Protein AF-G4D473-F1 (afdb_monomer_lite)

Structure (mmCIF, N/CA/C/O backbone):
data_AF-G4D473-F1
#
_entry.id   AF-G4D473-F1
#
loop_
_atom_site.group_PDB
_atom_site.id
_atom_site.type_symbol
_atom_site.label_atom_id
_atom_site.label_alt_id
_atom_site.label_comp_id
_atom_site.label_asym_id
_atom_site.label_entity_id
_atom_site.label_seq_id
_atom_site.pdbx_PDB_ins_code
_atom_site.Cartn_x
_atom_site.Cartn_y
_atom_site.Cartn_z
_atom_site.occupancy
_atom_site.B_iso_or_equiv
_atom_site.auth_seq_id
_atom_site.auth_comp_id
_atom_site.auth_asym_id
_atom_site.auth_atom_id
_atom_site.pdbx_PDB_model_num
ATOM 1 N N . MET A 1 1 ? 35.983 -0.838 -56.978 1.00 60.00 1 MET A N 1
ATOM 2 C CA . MET A 1 1 ? 35.010 0.053 -56.293 1.00 60.00 1 MET A CA 1
ATOM 3 C C . MET A 1 1 ? 33.855 -0.673 -55.572 1.00 60.00 1 MET A C 1
ATOM 5 O O . MET A 1 1 ? 33.436 -0.202 -54.525 1.00 60.00 1 MET A O 1
ATOM 9 N N . LYS A 1 2 ? 33.348 -1.829 -56.048 1.00 55.25 2 LYS A N 1
ATOM 10 C CA . LYS A 1 2 ? 32.143 -2.495 -55.484 1.00 55.25 2 LYS A CA 1
ATOM 11 C C . LYS A 1 2 ? 32.291 -3.147 -54.090 1.00 55.25 2 LYS A C 1
ATOM 13 O O . LYS A 1 2 ? 31.283 -3.424 -53.447 1.00 55.25 2 LYS A O 1
ATOM 18 N N . VAL A 1 3 ? 33.517 -3.377 -53.611 1.00 62.59 3 VAL A N 1
ATOM 19 C CA . VAL A 1 3 ? 33.783 -4.058 -52.323 1.00 62.59 3 VAL A CA 1
ATOM 20 C C . VAL A 1 3 ? 33.405 -3.184 -51.115 1.00 62.59 3 VAL A C 1
ATOM 22 O O . VAL A 1 3 ? 32.835 -3.687 -50.150 1.00 62.59 3 VAL A O 1
ATOM 25 N N . ASN A 1 4 ? 33.616 -1.864 -51.197 1.00 63.78 4 ASN A N 1
ATOM 26 C CA . ASN A 1 4 ? 33.276 -0.928 -50.115 1.00 63.78 4 ASN A CA 1
ATOM 27 C C . ASN A 1 4 ? 31.759 -0.761 -49.917 1.00 63.78 4 ASN A C 1
ATOM 29 O O . ASN A 1 4 ? 31.285 -0.681 -48.788 1.00 63.78 4 ASN A O 1
ATOM 33 N N . LEU A 1 5 ? 30.981 -0.796 -51.003 1.00 68.88 5 LEU A N 1
ATOM 34 C CA . LEU A 1 5 ? 29.517 -0.686 -50.950 1.00 68.88 5 LEU A CA 1
ATOM 35 C C . LEU A 1 5 ? 28.851 -1.914 -50.313 1.00 68.88 5 LEU A C 1
ATOM 37 O O . LEU A 1 5 ? 27.874 -1.768 -49.579 1.00 68.88 5 LEU A O 1
ATOM 41 N N . LYS A 1 6 ? 29.380 -3.124 -50.556 1.00 67.69 6 LYS A N 1
ATOM 42 C CA . LYS A 1 6 ? 28.881 -4.348 -49.904 1.00 67.69 6 LYS A CA 1
ATOM 43 C C . LYS A 1 6 ? 29.126 -4.317 -48.395 1.00 67.69 6 LYS A C 1
ATOM 45 O O . LYS A 1 6 ? 28.188 -4.559 -47.642 1.00 67.69 6 LYS A O 1
ATOM 50 N N . ARG A 1 7 ? 30.331 -3.926 -47.960 1.00 66.75 7 ARG A N 1
ATOM 51 C CA . ARG A 1 7 ? 30.649 -3.802 -46.527 1.00 66.75 7 ARG A CA 1
ATOM 52 C C . ARG A 1 7 ? 29.819 -2.729 -45.825 1.00 66.75 7 ARG A C 1
ATOM 54 O O . ARG A 1 7 ? 29.285 -2.988 -44.753 1.00 66.75 7 ARG A O 1
ATOM 61 N N . ALA A 1 8 ? 29.621 -1.566 -46.448 1.00 64.44 8 ALA A N 1
ATOM 62 C CA . ALA A 1 8 ? 28.758 -0.519 -45.895 1.00 64.44 8 ALA A CA 1
ATOM 63 C C . ALA A 1 8 ? 27.289 -0.973 -45.749 1.00 64.44 8 ALA A C 1
ATOM 65 O O . ALA A 1 8 ? 26.621 -0.628 -44.772 1.00 64.44 8 ALA A O 1
ATOM 66 N N . ARG A 1 9 ? 26.780 -1.776 -46.694 1.00 68.06 9 ARG A N 1
ATOM 67 C CA . ARG A 1 9 ? 25.421 -2.339 -46.640 1.00 68.06 9 ARG A CA 1
ATOM 68 C C . ARG A 1 9 ? 25.275 -3.419 -45.561 1.00 68.06 9 ARG A C 1
ATOM 70 O O . ARG A 1 9 ? 24.245 -3.447 -44.890 1.00 68.06 9 ARG A O 1
ATOM 77 N N . GLU A 1 10 ? 26.289 -4.258 -45.357 1.00 66.56 10 GLU A N 1
ATOM 78 C CA . GLU A 1 10 ? 26.302 -5.258 -44.278 1.00 66.56 10 GLU A CA 1
ATOM 79 C C . GLU A 1 10 ? 26.304 -4.610 -42.889 1.00 66.56 10 GLU A C 1
ATOM 81 O O . GLU A 1 10 ? 25.476 -4.981 -42.055 1.00 66.56 10 GLU A O 1
ATOM 86 N N . ILE A 1 11 ? 27.131 -3.579 -42.666 1.00 68.06 11 ILE A N 1
ATOM 87 C CA . ILE A 1 11 ? 27.170 -2.826 -41.398 1.00 68.06 11 ILE A CA 1
ATOM 88 C C . ILE A 1 11 ? 25.791 -2.229 -41.083 1.00 68.06 11 ILE A C 1
ATOM 90 O O . ILE A 1 11 ? 25.270 -2.413 -39.985 1.00 68.06 11 ILE A O 1
ATOM 94 N N . ASN A 1 12 ? 25.142 -1.601 -42.071 1.00 70.94 12 ASN A N 1
ATOM 95 C CA . ASN A 1 12 ? 23.799 -1.042 -41.901 1.00 70.94 12 ASN A CA 1
ATOM 96 C C . ASN A 1 12 ? 22.731 -2.112 -41.623 1.00 70.94 12 ASN A C 1
ATOM 98 O O . ASN A 1 12 ? 21.810 -1.868 -40.850 1.00 70.94 12 ASN A O 1
ATOM 102 N N . SER A 1 13 ? 22.831 -3.298 -42.231 1.00 62.41 13 SER A N 1
ATOM 103 C CA . SER A 1 13 ? 21.885 -4.394 -41.975 1.00 62.41 13 SER A CA 1
ATOM 104 C C . SER A 1 13 ? 22.057 -5.006 -40.580 1.00 62.41 13 SER A C 1
ATOM 106 O O . SER A 1 13 ? 21.066 -5.264 -39.898 1.00 62.41 13 SER A O 1
ATOM 108 N N . SER A 1 14 ? 23.302 -5.145 -40.113 1.00 64.62 14 SER A N 1
ATOM 109 C CA . SER A 1 14 ? 23.616 -5.605 -38.758 1.00 64.62 14 SER A CA 1
ATOM 110 C C . SER A 1 14 ? 23.127 -4.599 -37.709 1.00 64.62 14 SER A C 1
ATOM 112 O O . SER A 1 14 ? 22.441 -4.972 -36.755 1.00 64.62 14 SER A O 1
ATOM 114 N N . GLN A 1 15 ? 23.358 -3.302 -37.948 1.00 72.12 15 GLN A N 1
ATOM 115 C CA . GLN A 1 15 ? 22.881 -2.221 -37.084 1.00 72.12 15 GLN A CA 1
ATOM 116 C C . GLN A 1 15 ? 21.347 -2.123 -37.064 1.00 72.12 15 GLN A C 1
ATOM 118 O O . GLN A 1 15 ? 20.756 -1.953 -35.999 1.00 72.12 15 GLN A O 1
ATOM 123 N N . LYS A 1 16 ? 20.673 -2.301 -38.212 1.00 73.38 16 LYS A N 1
ATOM 124 C CA . LYS A 1 16 ? 19.202 -2.377 -38.277 1.00 73.38 16 LYS A CA 1
ATOM 125 C C . LYS A 1 16 ? 18.648 -3.522 -37.427 1.00 73.38 16 LYS A C 1
ATOM 127 O O . LYS A 1 16 ? 17.677 -3.312 -36.705 1.00 73.38 16 LYS A O 1
ATOM 132 N N . ASN A 1 17 ? 19.280 -4.694 -37.460 1.00 73.94 17 ASN A N 1
ATOM 133 C CA . ASN A 1 17 ? 18.860 -5.845 -36.657 1.00 73.94 17 ASN A CA 1
ATOM 134 C C . ASN A 1 17 ? 19.082 -5.617 -35.153 1.00 73.94 17 ASN A C 1
ATOM 136 O O . ASN A 1 17 ? 18.260 -6.042 -34.344 1.00 73.94 17 ASN A O 1
ATOM 140 N N . ALA A 1 18 ? 20.163 -4.931 -34.767 1.00 76.62 18 ALA A N 1
ATOM 141 C CA . ALA A 1 18 ? 20.412 -4.550 -33.377 1.00 76.62 18 ALA A CA 1
ATOM 142 C C . ALA A 1 18 ? 19.368 -3.540 -32.868 1.00 76.62 18 ALA A C 1
ATOM 144 O O . ALA A 1 18 ? 18.746 -3.764 -31.830 1.00 76.62 18 ALA A O 1
ATOM 145 N N . ASN A 1 19 ? 19.098 -2.485 -33.641 1.00 83.50 19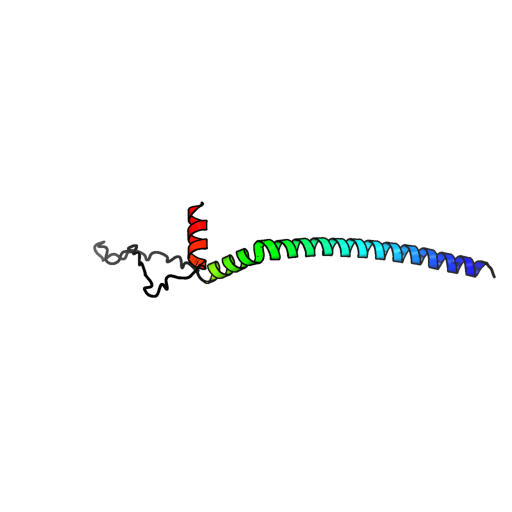 ASN A N 1
ATOM 146 C CA . ASN A 1 19 ? 18.104 -1.464 -33.297 1.00 83.50 19 ASN A CA 1
ATOM 147 C C . ASN A 1 19 ? 16.682 -2.042 -33.219 1.00 83.50 19 ASN A C 1
ATOM 149 O O . ASN A 1 19 ? 15.915 -1.672 -32.334 1.00 83.50 19 ASN A O 1
ATOM 153 N N . PHE A 1 20 ? 16.337 -2.988 -34.100 1.00 85.00 20 PHE A N 1
ATOM 154 C CA . PHE A 1 20 ? 15.045 -3.673 -34.070 1.00 85.00 20 PHE A CA 1
ATOM 155 C C . PHE A 1 20 ? 14.866 -4.523 -32.804 1.00 85.00 20 PHE A C 1
ATOM 157 O O . PHE A 1 20 ? 13.819 -4.460 -32.166 1.00 85.00 20 PHE A O 1
ATOM 164 N N . LYS A 1 21 ? 15.903 -5.262 -32.381 1.00 85.56 21 LYS A N 1
ATOM 165 C CA . LYS A 1 21 ? 15.880 -6.030 -31.122 1.00 85.56 21 LYS A CA 1
ATOM 166 C C . LYS A 1 21 ? 15.699 -5.123 -29.904 1.00 85.56 21 LYS A C 1
ATOM 168 O O . LYS A 1 21 ? 14.898 -5.431 -29.028 1.00 85.56 21 LYS A O 1
ATOM 173 N N . ILE A 1 22 ? 16.405 -3.994 -29.870 1.00 90.38 22 ILE A N 1
ATOM 174 C CA . ILE A 1 22 ? 16.295 -3.006 -28.788 1.00 90.38 22 ILE A CA 1
ATOM 175 C C . ILE A 1 22 ? 14.888 -2.397 -28.767 1.00 90.38 22 ILE A C 1
ATOM 177 O O . ILE A 1 22 ? 14.259 -2.346 -27.713 1.00 90.38 22 ILE A O 1
ATOM 181 N N . SER A 1 23 ? 14.351 -2.012 -29.927 1.00 89.12 23 SER A N 1
ATOM 182 C CA . SER A 1 23 ? 12.988 -1.484 -30.045 1.00 89.12 23 SER A CA 1
ATOM 183 C C . SER A 1 23 ? 11.927 -2.496 -29.601 1.00 89.12 23 SER A C 1
ATOM 185 O O . SER A 1 23 ? 10.975 -2.108 -28.928 1.00 89.12 23 SER A O 1
ATOM 187 N N . LEU A 1 24 ? 12.113 -3.787 -29.893 1.00 92.06 24 LEU A N 1
ATOM 188 C CA . LEU A 1 24 ? 11.209 -4.852 -29.454 1.00 92.06 24 LEU A CA 1
ATOM 189 C C . LEU A 1 24 ? 11.203 -5.015 -27.926 1.00 92.06 24 LEU A C 1
ATOM 191 O O . LEU A 1 24 ? 10.139 -5.150 -27.325 1.00 92.06 24 LEU A O 1
ATOM 195 N N . ILE A 1 25 ? 12.377 -4.956 -27.289 1.00 93.56 25 ILE A N 1
ATOM 196 C CA . ILE A 1 25 ? 12.501 -5.011 -25.824 1.00 93.56 25 ILE A CA 1
ATOM 197 C C . ILE A 1 25 ? 11.842 -3.782 -25.185 1.00 93.56 25 ILE A C 1
ATOM 199 O O . ILE A 1 25 ? 11.081 -3.921 -24.228 1.00 93.56 25 ILE A O 1
ATOM 203 N N . PHE A 1 26 ? 12.077 -2.588 -25.736 1.00 94.50 26 PHE A N 1
ATOM 204 C CA . PHE A 1 26 ? 11.436 -1.359 -25.264 1.00 94.50 26 PHE A CA 1
ATOM 205 C C . PHE A 1 26 ? 9.915 -1.398 -25.411 1.00 94.50 26 PHE A C 1
ATOM 207 O O . PHE A 1 26 ? 9.211 -0.980 -24.496 1.00 94.50 26 PHE A O 1
ATOM 214 N N . LEU A 1 27 ? 9.401 -1.934 -26.520 1.00 94.75 27 LEU A N 1
ATOM 215 C CA . LEU A 1 27 ? 7.965 -2.098 -26.727 1.00 94.75 27 LEU A CA 1
ATOM 216 C C . LEU A 1 27 ? 7.361 -3.076 -25.710 1.00 94.75 27 LEU A C 1
ATOM 218 O O . LEU A 1 27 ? 6.325 -2.782 -25.120 1.00 94.75 27 LEU A O 1
ATOM 222 N N . GLY A 1 28 ? 8.031 -4.204 -25.455 1.00 95.25 28 GLY A N 1
ATOM 223 C CA . GLY A 1 28 ? 7.614 -5.156 -24.422 1.00 95.25 28 GLY A CA 1
ATOM 224 C C . GLY A 1 28 ? 7.589 -4.527 -23.027 1.00 95.25 28 GLY A C 1
ATOM 225 O O . GLY A 1 28 ? 6.622 -4.690 -22.285 1.00 95.25 28 GLY A O 1
ATOM 226 N N . MET A 1 29 ? 8.612 -3.740 -22.694 1.00 95.88 29 MET A N 1
ATOM 227 C CA . MET A 1 29 ? 8.688 -3.032 -21.418 1.00 95.88 29 MET A CA 1
ATOM 228 C C . MET A 1 29 ? 7.614 -1.943 -21.291 1.00 95.88 29 MET A C 1
ATOM 230 O O . MET A 1 29 ? 6.981 -1.826 -20.244 1.00 95.88 29 MET A O 1
ATOM 234 N N . ALA A 1 30 ? 7.342 -1.193 -22.359 1.00 95.81 30 ALA A N 1
ATOM 235 C CA . ALA A 1 30 ? 6.273 -0.199 -22.384 1.00 95.81 30 ALA A CA 1
ATOM 236 C C . ALA A 1 30 ? 4.891 -0.839 -22.174 1.00 95.81 30 ALA A C 1
ATOM 238 O O . ALA A 1 30 ? 4.101 -0.342 -21.374 1.00 95.81 30 ALA A O 1
ATOM 239 N N . LEU A 1 31 ? 4.617 -1.972 -22.830 1.00 96.44 31 LEU A N 1
ATOM 240 C CA . LEU A 1 31 ? 3.373 -2.724 -22.639 1.00 96.44 31 LEU A CA 1
ATOM 241 C C . LEU A 1 31 ? 3.235 -3.252 -21.206 1.00 96.44 31 LEU A C 1
ATOM 243 O O . LEU A 1 31 ? 2.155 -3.166 -20.623 1.00 96.44 31 LEU A O 1
ATOM 247 N N . PHE A 1 32 ? 4.324 -3.744 -20.612 1.00 96.56 32 PHE A N 1
ATOM 248 C CA . PHE A 1 32 ? 4.338 -4.182 -19.218 1.00 96.56 32 PHE A CA 1
ATOM 249 C C . PHE A 1 32 ? 3.952 -3.049 -18.257 1.00 96.56 32 PHE A C 1
ATOM 251 O O . PHE A 1 32 ? 3.039 -3.209 -17.443 1.00 96.56 32 PHE A O 1
ATOM 258 N N . PHE A 1 33 ? 4.577 -1.876 -18.393 1.00 96.62 33 PHE A N 1
ATOM 259 C CA . PHE A 1 33 ? 4.221 -0.710 -17.581 1.00 96.62 33 PHE A CA 1
ATOM 260 C C . PHE A 1 33 ? 2.788 -0.237 -17.835 1.00 96.62 33 PHE A C 1
ATOM 262 O O . PHE A 1 33 ? 2.088 0.129 -16.893 1.00 96.62 33 PHE A O 1
ATOM 269 N N . PHE A 1 34 ? 2.315 -0.299 -19.078 1.00 96.94 34 PHE A N 1
ATOM 270 C CA . PHE A 1 34 ? 0.950 0.084 -19.424 1.00 96.94 34 PHE A CA 1
ATOM 271 C C . PHE A 1 34 ? -0.103 -0.780 -18.709 1.00 96.94 34 PHE A C 1
ATOM 273 O O . PHE A 1 34 ? -1.064 -0.252 -18.148 1.00 96.94 34 PHE A O 1
ATOM 280 N N . ILE A 1 35 ? 0.111 -2.099 -18.640 1.00 96.56 35 ILE A N 1
ATOM 281 C CA . ILE A 1 35 ? -0.772 -3.025 -17.908 1.00 96.56 35 ILE A CA 1
ATOM 282 C C . ILE A 1 35 ? -0.809 -2.681 -16.413 1.00 96.56 35 ILE A C 1
ATOM 284 O O . ILE A 1 35 ? -1.882 -2.664 -15.802 1.00 96.56 35 ILE A O 1
ATOM 288 N N . ILE A 1 36 ? 0.348 -2.368 -15.822 1.00 96.00 36 ILE A N 1
ATOM 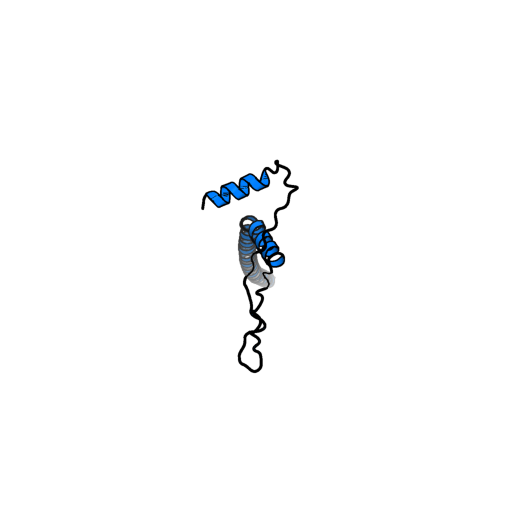289 C CA . ILE A 1 36 ? 0.445 -1.970 -14.412 1.00 96.00 36 ILE A CA 1
ATOM 290 C C . ILE A 1 36 ? -0.336 -0.679 -14.160 1.00 96.00 36 ILE A C 1
ATOM 292 O O . ILE A 1 36 ? -1.107 -0.614 -13.204 1.00 96.00 36 ILE A O 1
ATOM 296 N N . ILE A 1 37 ? -0.195 0.326 -15.027 1.00 96.00 37 ILE A N 1
ATOM 297 C CA . ILE A 1 37 ? -0.911 1.602 -14.898 1.00 96.00 37 ILE A CA 1
ATOM 298 C C . ILE A 1 37 ? -2.424 1.376 -14.920 1.00 96.00 37 ILE A C 1
ATOM 300 O O . ILE A 1 37 ? -3.121 1.882 -14.045 1.00 96.00 37 ILE A O 1
ATOM 304 N N . ILE A 1 38 ? -2.941 0.566 -15.848 1.00 95.25 38 ILE A N 1
ATOM 305 C CA . ILE A 1 38 ? -4.376 0.239 -15.897 1.00 95.25 38 ILE A CA 1
ATOM 306 C C . ILE A 1 38 ? -4.826 -0.440 -14.600 1.00 95.25 38 ILE A C 1
ATOM 308 O O . ILE A 1 38 ? -5.873 -0.097 -14.049 1.00 95.25 38 ILE A O 1
ATOM 312 N N . ARG A 1 39 ? -4.032 -1.379 -14.074 1.00 93.69 39 ARG A N 1
ATOM 313 C CA . ARG A 1 39 ? -4.346 -2.068 -12.816 1.00 93.69 39 ARG A CA 1
ATOM 314 C C . ARG A 1 39 ? -4.380 -1.104 -11.629 1.00 93.69 39 ARG A C 1
ATOM 316 O O . ARG A 1 39 ? -5.264 -1.222 -10.779 1.00 93.69 39 ARG A O 1
ATOM 323 N N . ILE A 1 40 ? -3.448 -0.154 -11.589 1.00 93.19 40 ILE A N 1
ATOM 324 C CA . ILE A 1 40 ? -3.390 0.901 -10.574 1.00 93.19 40 ILE A CA 1
ATOM 325 C C . ILE A 1 40 ? -4.598 1.835 -10.711 1.00 93.19 40 ILE A C 1
ATOM 327 O O . ILE A 1 40 ? -5.264 2.130 -9.723 1.00 93.19 40 ILE A O 1
ATOM 331 N N . LEU A 1 41 ? -4.941 2.273 -11.919 1.00 91.88 41 LEU A N 1
ATOM 332 C CA . LEU A 1 41 ? -6.109 3.127 -12.133 1.00 91.88 41 LEU A CA 1
ATOM 333 C C . LEU A 1 41 ? -7.406 2.415 -11.734 1.00 91.88 41 LEU A C 1
ATOM 335 O O . LEU A 1 41 ? -8.245 3.018 -11.073 1.00 91.88 41 LEU A O 1
ATOM 339 N N . TYR A 1 42 ? -7.538 1.118 -12.026 1.00 90.62 42 TYR A N 1
ATOM 340 C CA . TYR A 1 42 ? -8.685 0.321 -11.591 1.00 90.62 42 TYR A CA 1
ATOM 341 C C . TYR A 1 42 ? -8.833 0.292 -10.063 1.00 90.62 42 TYR A C 1
ATOM 343 O O . TYR A 1 42 ? -9.925 0.540 -9.555 1.00 90.62 42 TYR A O 1
ATOM 351 N N . ILE A 1 43 ? -7.754 0.029 -9.310 1.00 86.56 43 ILE A N 1
ATOM 352 C CA . ILE A 1 43 ? -7.834 0.003 -7.839 1.00 86.56 43 ILE A CA 1
ATOM 353 C C . ILE A 1 43 ? -8.137 1.396 -7.265 1.00 86.56 43 ILE A C 1
ATOM 355 O O . ILE A 1 43 ? -8.936 1.501 -6.337 1.00 86.56 43 ILE A O 1
ATOM 359 N N . ASN A 1 44 ? -7.570 2.458 -7.851 1.00 82.88 44 ASN A N 1
ATOM 360 C CA . ASN A 1 44 ? -7.820 3.837 -7.426 1.00 82.88 44 ASN A CA 1
ATOM 361 C C . ASN A 1 44 ? -9.264 4.281 -7.712 1.00 82.88 44 ASN A C 1
ATOM 363 O O . ASN A 1 44 ? -9.867 4.935 -6.871 1.00 82.88 44 ASN A O 1
ATOM 367 N N . ILE A 1 45 ? -9.849 3.895 -8.850 1.00 83.12 45 ILE A N 1
ATOM 368 C CA . ILE A 1 45 ? -11.229 4.264 -9.210 1.00 83.12 45 ILE A CA 1
ATOM 369 C C . ILE A 1 45 ? -12.254 3.447 -8.418 1.00 83.12 45 ILE A C 1
ATOM 371 O O . ILE A 1 45 ? -13.213 4.005 -7.899 1.00 83.12 45 ILE A O 1
ATOM 375 N N . VAL A 1 46 ? -12.068 2.128 -8.309 1.00 78.44 46 VAL A N 1
ATOM 376 C CA . VAL A 1 46 ? -13.071 1.249 -7.684 1.00 78.44 46 VAL A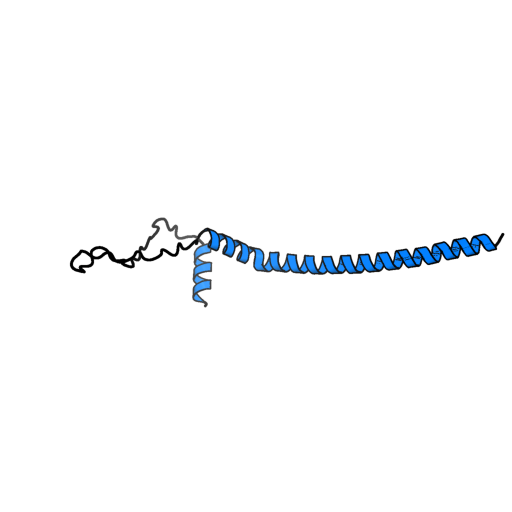 CA 1
ATOM 377 C C . VAL A 1 46 ? -13.014 1.305 -6.159 1.00 78.44 46 VAL A C 1
ATOM 379 O O . VAL A 1 46 ? -14.044 1.165 -5.508 1.00 78.44 46 VAL A O 1
ATOM 382 N N . ARG A 1 47 ? -11.824 1.475 -5.569 1.00 73.00 47 ARG A N 1
ATOM 383 C CA . ARG A 1 47 ? -11.632 1.390 -4.110 1.00 73.00 47 ARG A CA 1
ATOM 384 C C . ARG A 1 47 ? -10.975 2.617 -3.490 1.00 73.00 47 ARG A C 1
ATOM 386 O O . ARG A 1 47 ? -10.724 2.596 -2.289 1.00 73.00 47 ARG A O 1
ATOM 393 N N . GLY A 1 48 ? -10.699 3.671 -4.259 1.00 74.38 48 GLY A N 1
ATOM 394 C CA . GLY A 1 48 ? -10.042 4.872 -3.735 1.00 74.38 48 GLY A CA 1
ATOM 395 C C . GLY A 1 48 ? -10.830 5.506 -2.594 1.00 74.38 48 GLY A C 1
ATOM 396 O O . GLY A 1 48 ? -10.290 5.719 -1.513 1.00 74.38 48 GLY A O 1
ATOM 397 N N . GLU A 1 49 ? -12.129 5.721 -2.794 1.00 73.00 49 GLU A N 1
ATOM 398 C CA . GLU A 1 49 ? -12.994 6.351 -1.793 1.00 73.00 49 GLU A CA 1
ATOM 399 C C . GLU A 1 49 ? -13.153 5.486 -0.531 1.00 73.00 49 GLU A C 1
ATOM 401 O O . GLU A 1 49 ? -13.050 5.980 0.592 1.00 73.00 49 GLU A O 1
ATOM 406 N N . GLU A 1 50 ? -13.314 4.170 -0.696 1.00 77.00 50 GLU A N 1
ATOM 407 C CA . GLU A 1 50 ? -13.448 3.238 0.425 1.00 77.00 50 GLU A CA 1
ATOM 408 C C . GLU A 1 50 ? -12.156 3.138 1.251 1.00 77.00 50 GLU A C 1
ATOM 410 O O . GLU A 1 50 ? -12.213 3.135 2.481 1.00 77.00 50 GLU A O 1
ATOM 415 N N . LEU A 1 51 ? -10.993 3.073 0.594 1.00 76.31 51 LEU A N 1
ATOM 416 C CA . LEU A 1 51 ? -9.687 3.010 1.255 1.00 76.31 51 LEU A CA 1
ATOM 417 C C . LEU A 1 51 ? -9.353 4.324 1.964 1.00 76.31 51 LEU A C 1
ATOM 419 O O . LEU A 1 51 ? -8.889 4.287 3.103 1.00 76.31 51 LEU A O 1
ATOM 423 N N . THR A 1 52 ? -9.653 5.472 1.351 1.00 76.81 52 THR A N 1
ATOM 424 C CA . THR A 1 52 ? -9.492 6.782 1.997 1.00 76.81 52 THR A CA 1
ATOM 425 C C . THR A 1 52 ? -10.413 6.909 3.206 1.00 76.81 52 THR A C 1
ATOM 427 O O . THR A 1 52 ? -9.959 7.306 4.277 1.00 76.81 52 THR A O 1
ATOM 430 N N . ARG A 1 53 ? -11.682 6.492 3.095 1.00 76.25 53 ARG A N 1
ATOM 431 C CA . ARG A 1 53 ? -12.619 6.488 4.228 1.00 76.25 53 ARG A CA 1
ATOM 432 C C . ARG A 1 53 ? -12.157 5.552 5.345 1.00 76.25 53 ARG A C 1
ATOM 434 O O . ARG A 1 53 ? -12.229 5.918 6.511 1.00 76.25 53 ARG A O 1
ATOM 441 N N . LYS A 1 54 ? -11.648 4.363 5.008 1.00 78.12 54 LYS A N 1
ATOM 442 C CA . LYS A 1 54 ? -11.059 3.428 5.982 1.00 78.12 54 LYS A CA 1
ATOM 443 C C . LYS A 1 54 ? -9.836 4.027 6.674 1.00 78.12 54 LYS A C 1
ATOM 445 O O . LYS A 1 54 ? -9.736 3.911 7.887 1.00 78.12 54 LYS A O 1
ATOM 450 N N . GLY A 1 55 ? -8.957 4.707 5.940 1.00 78.19 55 GLY A N 1
ATOM 451 C CA . GLY A 1 55 ? -7.810 5.417 6.509 1.00 78.19 55 GLY A CA 1
ATOM 452 C C . GLY A 1 55 ? -8.218 6.558 7.444 1.00 78.19 55 GLY A C 1
ATOM 453 O O . GLY A 1 55 ? -7.684 6.666 8.543 1.00 78.19 55 GLY A O 1
ATOM 454 N N . LEU A 1 56 ? -9.209 7.365 7.055 1.00 74.25 56 LEU A N 1
ATOM 455 C CA . LEU A 1 56 ? -9.759 8.429 7.902 1.00 74.25 56 LEU A CA 1
ATOM 456 C C . LEU A 1 56 ? -10.397 7.862 9.171 1.00 74.25 56 LEU A C 1
ATOM 458 O O . LEU A 1 56 ? -10.098 8.326 10.266 1.00 74.25 56 LEU A O 1
ATOM 462 N N . ASN A 1 57 ? -11.199 6.806 9.040 1.00 69.56 57 ASN A N 1
ATOM 463 C CA . ASN A 1 57 ? -11.788 6.125 10.186 1.00 69.56 57 ASN A CA 1
ATOM 464 C C . ASN A 1 57 ? -10.717 5.503 11.088 1.00 69.56 57 ASN A C 1
ATOM 466 O O . ASN A 1 57 ? -10.862 5.558 12.295 1.00 69.56 57 ASN A O 1
ATOM 470 N N . GLN A 1 58 ? -9.623 4.965 10.546 1.00 66.69 58 GLN A N 1
ATOM 471 C CA . GLN A 1 58 ? -8.511 4.445 11.348 1.00 66.69 58 GLN A CA 1
ATOM 472 C C . GLN A 1 58 ? -7.825 5.559 12.159 1.00 66.69 58 GLN A C 1
ATOM 474 O O . GLN A 1 58 ? -7.475 5.355 13.317 1.00 66.69 58 GLN A O 1
ATOM 479 N N . LEU A 1 59 ? -7.648 6.743 11.562 1.00 62.59 59 LEU A N 1
ATOM 480 C CA . LEU A 1 59 ? -7.063 7.904 12.237 1.00 62.59 59 LEU A CA 1
ATOM 481 C C . LEU A 1 59 ? -8.003 8.462 13.318 1.00 62.59 59 LEU A C 1
ATOM 483 O O . LEU A 1 59 ? -7.560 8.755 14.426 1.00 62.59 59 LEU A O 1
ATOM 487 N N . THR A 1 60 ? -9.299 8.589 13.022 1.00 60.38 60 THR A N 1
ATOM 488 C CA . THR A 1 60 ? -10.303 9.142 13.948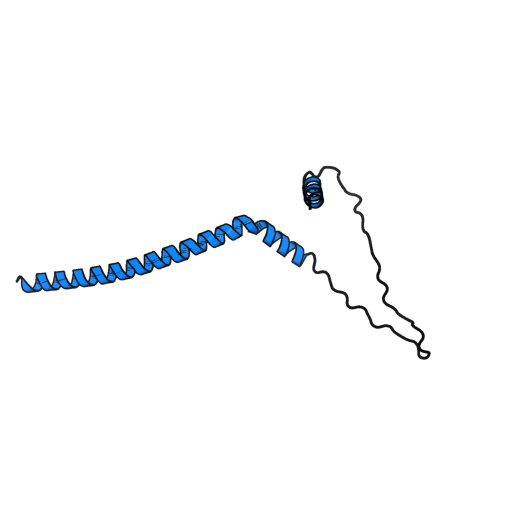 1.00 60.38 60 THR A CA 1
ATOM 489 C C . THR A 1 60 ? -10.740 8.139 15.021 1.00 60.38 60 THR A C 1
ATOM 491 O O . THR A 1 60 ? -11.035 8.532 16.146 1.00 60.38 60 THR A O 1
ATOM 494 N N . SER A 1 61 ? -10.745 6.845 14.709 1.00 57.91 61 SER A N 1
ATOM 495 C CA . SER A 1 61 ? -11.079 5.740 15.614 1.00 57.91 61 SER A CA 1
ATOM 496 C C . SER A 1 61 ? -9.825 5.017 16.086 1.00 57.91 61 SER A C 1
ATOM 498 O O . SER A 1 61 ? -9.772 3.788 16.088 1.00 57.91 61 SER A O 1
ATOM 500 N N . THR A 1 62 ? -8.820 5.771 16.535 1.00 55.09 62 THR A N 1
ATOM 501 C CA . THR A 1 62 ? -7.827 5.193 17.444 1.00 55.09 62 THR A CA 1
ATOM 502 C C . THR A 1 62 ? -8.565 4.866 18.743 1.00 55.09 62 THR A C 1
ATOM 504 O O . THR A 1 62 ? -8.638 5.679 19.662 1.00 55.09 62 THR A O 1
ATOM 507 N N . GLU A 1 63 ? -9.216 3.705 18.779 1.00 58.19 63 GLU A N 1
ATOM 508 C CA . GLU A 1 63 ? -9.798 3.145 19.986 1.00 58.19 63 GLU A CA 1
ATOM 509 C C . GLU A 1 63 ? -8.624 2.850 20.909 1.00 58.19 63 GLU A C 1
ATOM 511 O O . GLU A 1 63 ? -7.852 1.911 20.712 1.00 58.19 63 GLU A O 1
ATOM 516 N N . ILE A 1 64 ? -8.412 3.748 21.866 1.00 58.31 64 ILE A N 1
ATOM 517 C CA . ILE A 1 64 ? -7.412 3.556 22.900 1.00 58.31 64 ILE A CA 1
ATOM 518 C C . ILE A 1 64 ? -7.873 2.322 23.669 1.00 58.31 64 ILE A C 1
ATOM 520 O O . ILE A 1 64 ? -8.826 2.401 24.443 1.00 58.31 64 ILE A O 1
ATOM 524 N N . VAL A 1 65 ? -7.216 1.184 23.446 1.00 61.41 65 VAL A N 1
ATOM 525 C CA . VAL A 1 65 ? -7.386 0.004 24.292 1.00 61.41 65 VAL A CA 1
ATOM 526 C C . VAL A 1 65 ? -6.837 0.392 25.658 1.00 61.41 65 VAL A C 1
ATOM 528 O O . VAL A 1 65 ? -5.629 0.363 25.896 1.00 61.41 65 VAL A O 1
ATOM 531 N N . GLN A 1 66 ? -7.717 0.873 26.533 1.00 65.00 66 GLN A N 1
ATOM 532 C CA . GLN A 1 66 ? -7.341 1.191 27.898 1.00 65.00 66 GLN A CA 1
ATOM 533 C C . GLN A 1 66 ? -7.057 -0.131 28.600 1.00 65.00 66 GLN A C 1
ATOM 535 O O . GLN A 1 66 ? -7.939 -0.974 28.726 1.00 65.00 66 GLN A O 1
ATOM 540 N N . ALA A 1 67 ? -5.809 -0.328 29.014 1.00 62.25 67 ALA A N 1
ATOM 541 C CA . ALA A 1 67 ? -5.478 -1.441 29.882 1.00 62.25 67 ALA A CA 1
ATOM 542 C C . ALA A 1 67 ? -6.159 -1.224 31.239 1.00 62.25 67 ALA A C 1
ATOM 544 O O . ALA A 1 67 ? -6.042 -0.147 31.836 1.00 62.25 67 ALA A O 1
ATOM 545 N N . ASP A 1 68 ? -6.847 -2.252 31.724 1.00 70.25 68 ASP A N 1
ATOM 546 C CA . ASP A 1 68 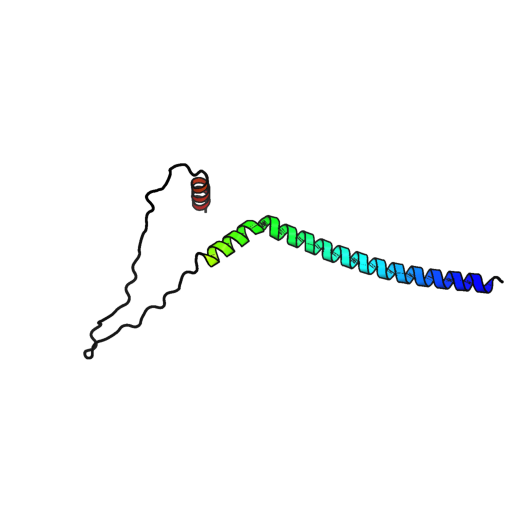? -7.442 -2.236 33.052 1.00 70.25 68 ASP A CA 1
ATOM 547 C C . ASP A 1 68 ? -6.345 -2.043 34.108 1.00 70.25 68 ASP A C 1
ATOM 549 O O . ASP A 1 68 ? -5.303 -2.705 34.094 1.00 70.25 68 ASP A O 1
ATOM 553 N N . ARG A 1 69 ? -6.563 -1.100 35.031 1.00 76.25 69 ARG A N 1
ATOM 554 C CA . ARG A 1 69 ? -5.644 -0.876 36.155 1.00 76.25 69 ARG A CA 1
ATOM 555 C C . ARG A 1 69 ? -5.739 -2.048 37.133 1.00 76.25 69 ARG A C 1
ATOM 557 O O . ARG A 1 69 ? -6.826 -2.569 37.370 1.00 76.25 69 ARG A O 1
ATOM 564 N N . GLY A 1 70 ? -4.608 -2.425 37.731 1.00 77.81 70 GLY A N 1
ATOM 565 C CA . GLY A 1 70 ? -4.567 -3.470 38.756 1.00 77.81 70 GLY A CA 1
ATOM 566 C C . GLY A 1 70 ? -5.413 -3.124 39.987 1.00 77.81 70 GLY A C 1
ATOM 567 O O . GLY A 1 70 ? -5.548 -1.954 40.351 1.00 77.81 70 GLY A O 1
ATOM 568 N N . ILE A 1 71 ? -5.968 -4.153 40.627 1.00 81.00 71 ILE A N 1
ATOM 569 C CA . ILE A 1 71 ? -6.751 -4.028 41.863 1.00 81.00 71 ILE A CA 1
ATOM 570 C C . ILE A 1 71 ? -5.806 -3.671 43.016 1.00 81.00 71 ILE A C 1
ATOM 572 O O . ILE A 1 71 ? -4.768 -4.312 43.189 1.00 81.00 71 ILE A O 1
ATOM 576 N N . ILE A 1 72 ? -6.161 -2.657 43.807 1.00 85.19 72 ILE A N 1
ATOM 577 C CA . ILE A 1 72 ? -5.379 -2.237 44.980 1.00 85.19 72 ILE A CA 1
ATOM 578 C C . ILE A 1 72 ? -6.065 -2.753 46.245 1.00 85.19 72 ILE A C 1
ATOM 580 O O . ILE A 1 72 ? -7.238 -2.452 46.480 1.00 85.19 72 ILE A O 1
ATOM 584 N N . TYR A 1 73 ? -5.314 -3.486 47.069 1.00 86.81 73 TYR A N 1
ATOM 585 C CA . TYR A 1 73 ? -5.766 -4.026 48.351 1.00 86.81 73 TYR A CA 1
ATOM 586 C C . TYR A 1 73 ? -5.169 -3.244 49.528 1.00 86.81 73 TYR A C 1
ATOM 588 O O . TYR A 1 73 ? -4.028 -2.787 49.473 1.00 86.81 73 TYR A O 1
ATOM 596 N N . ASP A 1 74 ? -5.929 -3.122 50.613 1.00 86.31 74 ASP A N 1
ATOM 597 C CA . ASP A 1 74 ? -5.431 -2.715 51.929 1.00 86.31 74 ASP A CA 1
ATOM 598 C C . ASP A 1 74 ? -4.629 -3.860 52.583 1.00 86.31 74 ASP A C 1
ATOM 600 O O . ASP A 1 74 ? -4.718 -5.020 52.178 1.00 86.31 74 ASP A O 1
ATOM 604 N N . ARG A 1 75 ? -3.910 -3.571 53.671 1.00 88.88 75 ARG A N 1
ATOM 605 C CA . ARG A 1 75 ? -3.115 -4.533 54.456 1.00 88.88 75 ARG A CA 1
ATOM 606 C C . ARG A 1 75 ? -3.885 -5.756 54.974 1.00 88.88 75 ARG A C 1
ATOM 608 O O . ARG A 1 75 ? -3.269 -6.741 55.360 1.00 88.88 75 ARG A O 1
ATOM 615 N N . ASN A 1 76 ? -5.214 -5.674 54.998 1.00 90.19 76 ASN A N 1
ATOM 616 C CA . ASN A 1 76 ? -6.132 -6.737 55.412 1.00 90.19 76 ASN A CA 1
ATOM 617 C C . ASN A 1 76 ? -6.788 -7.453 54.212 1.00 90.19 76 ASN A C 1
ATOM 619 O O . ASN A 1 76 ? -7.851 -8.046 54.372 1.00 90.19 76 ASN A O 1
ATOM 623 N N . ASN A 1 77 ? -6.204 -7.365 53.009 1.00 79.56 77 ASN A N 1
ATOM 624 C CA . ASN A 1 77 ? -6.752 -7.907 51.755 1.00 79.56 77 ASN A CA 1
ATOM 625 C C . ASN A 1 77 ? -8.133 -7.349 51.372 1.00 79.56 77 ASN A C 1
ATOM 627 O O . ASN A 1 77 ? -8.908 -7.998 50.674 1.00 79.56 77 ASN A O 1
ATOM 631 N N . LYS A 1 78 ? -8.457 -6.132 51.815 1.00 85.19 78 LYS A N 1
ATOM 632 C CA . LYS A 1 78 ? -9.699 -5.452 51.441 1.00 85.19 78 LYS A CA 1
ATOM 633 C C . LYS A 1 78 ? -9.487 -4.650 50.161 1.00 85.19 78 LYS A C 1
ATOM 635 O O . LYS A 1 78 ? -8.598 -3.808 50.122 1.00 85.19 78 LYS A O 1
ATOM 640 N N . GLU A 1 79 ? -10.312 -4.875 49.148 1.00 83.69 79 GLU A N 1
ATOM 641 C CA . GLU A 1 79 ? -10.274 -4.124 47.887 1.00 83.69 79 GLU A CA 1
ATOM 642 C C . GLU A 1 79 ? -10.614 -2.638 48.117 1.00 83.69 79 GLU A C 1
ATOM 644 O O . GLU A 1 79 ? -11.657 -2.312 48.689 1.00 83.69 79 GLU A O 1
ATOM 649 N N . LEU A 1 80 ? -9.724 -1.730 47.696 1.00 78.75 80 LEU A N 1
ATOM 650 C CA . LEU A 1 80 ? -9.892 -0.272 47.807 1.00 78.75 80 LEU A CA 1
ATOM 651 C C . LEU A 1 80 ? -10.170 0.399 46.456 1.00 78.75 80 LEU A C 1
ATOM 653 O O . LEU A 1 80 ? -10.888 1.396 46.403 1.00 78.75 80 LEU A O 1
ATOM 657 N N . VAL A 1 81 ? -9.597 -0.127 45.368 1.00 76.94 81 VAL A N 1
ATOM 658 C CA . VAL A 1 81 ? -9.780 0.391 44.004 1.00 76.94 81 VAL A CA 1
ATOM 659 C C . VAL A 1 81 ? -9.938 -0.783 43.045 1.00 76.94 81 VAL A C 1
ATOM 661 O O . VAL A 1 81 ? -9.062 -1.644 42.977 1.00 76.94 81 VAL A O 1
ATOM 664 N N . VAL A 1 82 ? -11.038 -0.784 42.293 1.00 76.81 82 VAL A N 1
ATOM 665 C CA . VAL A 1 82 ? -11.387 -1.793 41.282 1.00 76.81 82 VAL A CA 1
ATOM 666 C C . VAL A 1 82 ? -11.745 -1.111 39.962 1.00 76.81 82 VAL A C 1
ATOM 668 O O . VAL A 1 82 ? -12.206 0.033 39.950 1.00 76.81 82 VAL A O 1
ATOM 671 N N . ASN A 1 83 ? -11.535 -1.805 38.844 1.00 71.38 83 ASN A N 1
ATOM 672 C CA . ASN A 1 83 ? -11.937 -1.325 37.526 1.00 71.38 83 ASN A CA 1
ATOM 673 C C . ASN A 1 83 ? -13.412 -1.672 37.269 1.00 71.38 83 ASN A C 1
ATOM 675 O O . ASN A 1 83 ? -13.817 -2.815 37.465 1.00 71.38 83 ASN A O 1
ATOM 679 N N . ILE A 1 84 ? -14.221 -0.698 36.844 1.00 75.69 84 ILE A N 1
ATOM 680 C CA . ILE A 1 84 ? -15.642 -0.908 36.531 1.00 75.69 84 ILE A CA 1
ATOM 681 C C . ILE A 1 84 ? -15.902 -0.402 35.117 1.00 75.69 84 ILE A C 1
ATOM 683 O O . ILE A 1 84 ? -15.706 0.779 34.827 1.00 75.69 84 ILE A O 1
ATOM 687 N N . THR A 1 85 ? -16.392 -1.285 34.248 1.00 72.12 85 THR A N 1
ATOM 688 C CA . THR A 1 85 ? -16.812 -0.926 32.893 1.00 72.12 85 THR A CA 1
ATOM 689 C C . THR A 1 85 ? -17.993 0.044 32.958 1.00 72.12 85 THR A C 1
ATOM 691 O O . THR A 1 85 ? -19.062 -0.298 33.465 1.00 72.12 85 THR A O 1
ATOM 694 N N . LYS A 1 86 ? -17.820 1.265 32.441 1.00 71.88 86 LYS A N 1
ATOM 695 C CA . LYS A 1 86 ? -18.897 2.255 32.312 1.00 71.88 86 LYS A CA 1
ATOM 696 C C . LYS A 1 86 ? -19.162 2.578 30.849 1.00 71.88 86 LYS A C 1
ATOM 698 O O . LYS A 1 86 ? -18.240 2.885 30.101 1.00 71.88 86 LYS A O 1
ATOM 703 N N . SER A 1 87 ? -20.436 2.585 30.473 1.00 70.19 87 SER A N 1
ATOM 704 C CA . SER A 1 87 ? -20.886 3.033 29.156 1.00 70.19 87 SER A CA 1
ATOM 705 C C . SER A 1 87 ? -21.386 4.472 29.245 1.00 70.19 87 SER A C 1
ATOM 707 O O . SER A 1 87 ? -22.326 4.754 29.985 1.00 70.19 87 SER A O 1
ATOM 709 N N . ASN A 1 88 ? -20.771 5.381 28.486 1.00 76.38 88 ASN A N 1
ATOM 710 C CA . ASN A 1 88 ? -21.253 6.753 28.328 1.00 76.38 88 ASN A CA 1
ATOM 711 C C . ASN A 1 88 ? -21.966 6.877 26.979 1.00 76.38 88 ASN A C 1
ATOM 713 O O . ASN A 1 88 ? -21.403 6.516 25.947 1.00 76.38 88 ASN A O 1
ATOM 717 N N . VAL A 1 89 ? -23.198 7.387 26.989 1.00 70.69 89 VAL A N 1
ATOM 718 C CA . VAL A 1 89 ? -23.986 7.643 25.777 1.00 70.69 89 VAL A CA 1
ATOM 719 C C . VAL A 1 89 ? -24.145 9.149 25.627 1.00 70.69 89 VAL A C 1
ATOM 721 O O . VAL A 1 89 ? -24.606 9.820 26.548 1.00 70.69 89 VAL A O 1
ATOM 724 N N . TYR A 1 90 ? -23.772 9.673 24.463 1.00 77.56 90 TYR A N 1
ATOM 725 C CA . TYR A 1 90 ? -23.919 11.085 24.126 1.00 77.56 90 TYR A CA 1
ATOM 726 C C . TYR A 1 90 ? -24.961 11.227 23.016 1.00 77.56 90 TYR A C 1
ATOM 728 O O . TYR A 1 90 ? -24.925 10.489 22.033 1.00 77.56 90 TYR A O 1
ATOM 736 N N . TYR A 1 91 ? -25.884 12.178 23.169 1.00 76.06 91 TYR A N 1
ATOM 737 C CA . TYR A 1 91 ? -26.880 12.517 22.155 1.00 76.06 91 TYR A CA 1
ATOM 738 C C . TYR A 1 91 ? -26.713 13.979 21.749 1.00 76.06 91 TYR A C 1
ATOM 740 O O . TYR A 1 91 ? -26.702 14.867 22.602 1.00 76.06 91 TYR A O 1
ATOM 748 N N . ASN A 1 92 ? -26.580 14.229 20.447 1.00 78.94 92 ASN A N 1
ATOM 749 C CA . ASN A 1 92 ? -26.530 15.582 19.911 1.00 78.94 92 ASN A CA 1
ATOM 750 C C . ASN A 1 92 ? -27.959 16.069 19.618 1.00 78.94 92 ASN A C 1
ATOM 752 O O . ASN A 1 92 ? -28.674 15.459 18.824 1.00 78.94 92 ASN A O 1
ATOM 756 N N . MET A 1 93 ? -28.373 17.160 20.266 1.00 76.44 93 MET A N 1
ATOM 757 C CA . MET A 1 93 ? -29.706 17.750 20.101 1.00 76.44 93 MET A CA 1
ATOM 758 C C . MET A 1 93 ? -29.856 18.623 18.846 1.00 76.44 93 MET A C 1
ATOM 760 O O . MET A 1 93 ? -30.988 18.916 18.472 1.00 76.44 93 MET A O 1
ATOM 764 N N . ASP A 1 94 ? -28.772 18.991 18.154 1.00 73.06 94 ASP A N 1
ATOM 765 C CA . ASP A 1 94 ? -28.827 19.813 16.930 1.00 73.06 94 ASP A CA 1
ATOM 766 C C . ASP A 1 94 ? -29.002 18.973 15.649 1.00 73.06 94 ASP A C 1
ATOM 768 O O . ASP A 1 94 ? -28.445 19.257 14.589 1.00 73.06 94 ASP A O 1
ATOM 772 N N . PHE A 1 95 ? -29.773 17.885 15.735 1.00 65.94 95 PHE A N 1
ATOM 773 C CA . PHE A 1 95 ? -30.097 17.066 14.570 1.00 65.94 95 PHE A CA 1
ATOM 774 C C . PHE A 1 95 ? -31.130 17.795 13.699 1.00 65.94 95 PHE A C 1
ATOM 776 O O . PHE A 1 95 ? -32.344 17.691 13.909 1.00 65.94 95 PHE A O 1
ATOM 783 N N . LYS A 1 96 ? -30.653 18.561 12.712 1.00 68.50 96 LYS A N 1
ATOM 784 C CA . LYS A 1 96 ? -31.499 19.145 11.666 1.00 68.50 96 LYS A CA 1
ATOM 785 C C . LYS A 1 96 ? -32.069 18.005 10.821 1.00 68.50 96 LYS A C 1
ATOM 787 O O . LYS A 1 96 ? -31.369 17.279 10.127 1.00 68.50 96 LYS A O 1
ATOM 792 N N . ARG A 1 97 ? -33.381 17.810 10.925 1.00 55.09 97 ARG A N 1
ATOM 793 C CA . ARG A 1 97 ? -34.125 16.745 10.247 1.00 55.09 97 ARG A CA 1
ATOM 794 C C . ARG A 1 97 ? -34.227 17.074 8.749 1.00 55.09 97 ARG A C 1
ATOM 796 O O . ARG A 1 97 ? -35.210 17.668 8.324 1.00 55.09 97 ARG A O 1
ATOM 803 N N . GLY A 1 98 ? -33.196 16.755 7.966 1.00 56.81 98 GLY A N 1
ATOM 804 C CA . GLY A 1 98 ? -33.186 17.052 6.524 1.00 56.81 98 GLY A CA 1
ATOM 805 C C . GLY A 1 98 ? -32.031 16.475 5.702 1.00 56.81 98 GLY A C 1
ATOM 806 O O . GLY A 1 98 ? -32.038 16.592 4.476 1.00 56.81 98 GLY A O 1
ATOM 807 N N . ASP A 1 99 ? -31.054 15.829 6.329 1.00 56.69 99 ASP A N 1
ATOM 808 C CA . ASP A 1 99 ? -29.837 15.426 5.634 1.00 56.69 99 ASP A CA 1
ATOM 809 C C . ASP A 1 99 ? -30.077 14.101 4.900 1.00 56.69 99 ASP A C 1
ATOM 811 O O . ASP A 1 99 ? -29.983 13.011 5.467 1.00 56.69 99 ASP A O 1
ATOM 815 N N . THR A 1 100 ? -30.346 14.185 3.596 1.00 56.03 100 THR A N 1
ATOM 816 C CA . THR A 1 100 ? -30.559 13.037 2.685 1.00 56.03 100 THR A CA 1
ATOM 817 C C . THR A 1 100 ? -29.394 12.019 2.695 1.00 56.03 100 THR A C 1
ATOM 819 O O . THR A 1 100 ? -29.523 10.910 2.175 1.00 56.03 100 THR A O 1
ATOM 822 N N . TYR A 1 101 ? -28.253 12.380 3.290 1.00 57.47 101 TYR A N 1
ATOM 823 C CA . TYR A 1 101 ? -27.068 11.538 3.458 1.00 57.47 101 TYR A CA 1
ATOM 824 C C . TYR A 1 101 ? -27.243 10.464 4.550 1.00 57.47 101 TYR A C 1
ATOM 826 O O . TYR A 1 101 ? -26.893 9.306 4.330 1.00 57.47 101 TYR A O 1
ATOM 834 N N . SER A 1 102 ? -27.876 10.805 5.681 1.00 58.41 102 SER A N 1
ATOM 835 C CA . SER A 1 102 ? -28.047 9.886 6.820 1.00 58.41 102 SER A CA 1
ATOM 836 C C . SER A 1 102 ? -29.046 8.760 6.510 1.00 58.41 102 SER A C 1
ATOM 838 O O . SER A 1 102 ? -28.803 7.589 6.807 1.00 58.41 102 SER A O 1
ATOM 840 N N . ASP A 1 103 ? -30.130 9.074 5.793 1.00 59.59 103 ASP A N 1
ATOM 841 C CA . ASP A 1 103 ? -31.159 8.089 5.429 1.00 59.59 103 ASP A CA 1
ATOM 842 C C . ASP A 1 103 ? -30.650 7.003 4.469 1.00 59.59 103 ASP A C 1
ATOM 844 O O . ASP A 1 103 ? -31.144 5.871 4.496 1.00 59.59 103 ASP A O 1
ATOM 848 N N . LYS A 1 104 ? -29.663 7.321 3.620 1.00 60.78 104 LYS A N 1
ATOM 849 C CA . LYS A 1 104 ? -29.052 6.347 2.703 1.00 60.78 104 LYS A CA 1
ATOM 850 C C . LYS A 1 104 ? -28.133 5.385 3.455 1.00 60.78 104 LYS A C 1
ATOM 852 O O . LYS A 1 104 ? -28.254 4.178 3.268 1.00 60.78 104 LYS A O 1
ATOM 857 N N . GLU A 1 105 ? -27.298 5.891 4.364 1.00 61.88 105 GLU A N 1
ATOM 858 C CA . GLU A 1 105 ? -26.411 5.052 5.184 1.00 61.88 105 GLU A CA 1
ATOM 859 C C . GLU A 1 105 ? -27.181 4.150 6.164 1.00 61.88 105 GLU A C 1
ATOM 861 O O . GLU A 1 105 ? -26.820 2.986 6.355 1.00 61.88 105 GLU A O 1
ATOM 866 N N . ILE A 1 106 ? -28.281 4.643 6.747 1.00 63.38 106 ILE A N 1
ATOM 867 C CA . ILE A 1 106 ? -29.134 3.849 7.647 1.00 63.38 106 ILE A CA 1
ATOM 868 C C . ILE A 1 106 ? -29.873 2.743 6.876 1.00 63.38 106 ILE A C 1
ATOM 870 O O . ILE A 1 106 ? -29.991 1.623 7.378 1.00 63.38 106 ILE A O 1
ATOM 874 N N . LYS A 1 107 ? -30.349 3.017 5.653 1.00 61.62 107 LYS A N 1
ATOM 875 C CA . LYS A 1 107 ? -31.010 2.009 4.803 1.00 61.62 107 LYS A CA 1
ATOM 876 C C . LYS A 1 107 ? -30.049 0.932 4.300 1.00 61.62 107 LYS A C 1
ATOM 878 O O . LYS A 1 107 ? -30.441 -0.230 4.264 1.00 61.62 107 LYS A O 1
ATOM 883 N N . GLU A 1 108 ? -28.810 1.289 3.968 1.00 62.38 108 GLU A N 1
ATOM 884 C CA . GLU A 1 108 ? -27.774 0.336 3.543 1.00 62.38 108 GLU A CA 1
ATOM 885 C C . GLU A 1 108 ? -27.398 -0.624 4.688 1.00 62.38 108 GLU A C 1
ATOM 887 O O . GLU A 1 108 ? -27.348 -1.838 4.501 1.00 62.38 108 GLU A O 1
ATOM 892 N N . LYS A 1 109 ? -27.234 -0.105 5.915 1.00 57.84 109 LYS A N 1
ATOM 893 C CA . LYS A 1 109 ? -26.938 -0.926 7.105 1.00 57.84 109 LYS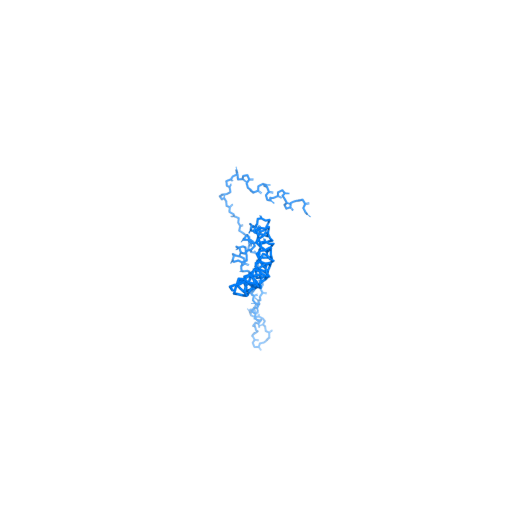 A CA 1
ATOM 894 C C . LYS A 1 109 ? -28.073 -1.859 7.530 1.00 57.84 109 LYS A C 1
ATOM 896 O O . LYS A 1 109 ? -27.800 -2.848 8.190 1.00 57.84 109 LYS A O 1
ATOM 901 N N . ARG A 1 110 ? -29.328 -1.547 7.193 1.00 56.50 110 ARG A N 1
ATOM 902 C CA . ARG A 1 110 ? -30.504 -2.386 7.502 1.00 56.50 110 ARG A CA 1
ATOM 903 C C . ARG A 1 110 ? -30.694 -3.556 6.531 1.00 56.50 110 ARG A C 1
ATOM 905 O O . ARG A 1 110 ? -31.584 -4.370 6.755 1.00 56.50 110 ARG A O 1
ATOM 912 N N . LYS A 1 111 ? -29.944 -3.582 5.425 1.00 50.19 111 LYS A N 1
ATOM 913 C CA . LYS A 1 111 ? -30.066 -4.587 4.360 1.00 50.19 111 LYS A CA 1
ATOM 914 C C . LYS A 1 111 ? -29.082 -5.756 4.494 1.00 50.19 111 LYS A C 1
ATOM 916 O O . LYS A 1 111 ? -29.272 -6.751 3.799 1.00 50.19 111 LYS A O 1
ATOM 921 N N . ASN A 1 112 ? -28.074 -5.619 5.355 1.00 41.94 112 ASN A N 1
ATOM 922 C CA . ASN A 1 112 ? -27.185 -6.693 5.808 1.00 41.94 112 ASN A CA 1
ATOM 923 C C . ASN A 1 112 ? -27.629 -7.180 7.187 1.00 41.94 112 ASN A C 1
ATOM 925 O O . ASN A 1 112 ? -27.325 -8.348 7.502 1.00 41.94 112 ASN A O 1
#

Organism: NCBI:txid997350

InterPro domains:
  IPR036138 Penicillin-binding protein, dimerisation domain superfamily [SSF56519] (57-97)
  IPR050515 Class D beta-lactamase/transpeptidase [PTHR30627] (10-99)

Radius of gyration: 35.3 Å; chains: 1; bounding box: 69×28×112 Å

pLDDT: mean 74.75, std 13.06, range [41.94, 96.94]

Sequence (112 aa):
MKVNLKRAREINSSQKNANFKISLIFLGMALFFFIIIIRILYINIVRGEELTRKGLNQLTSTEIVQADRGIIYDRNNKELVVNITKSNVYYNMDFKRGDTYSDKEIKEKRKN

Secondary structure (DSSP, 8-state):
-HHHHHHHHHHHHHHHHHHHHHHHHHHHHHHHHHHHHHHHHHHHHHHHHHHHHHHHHHHHT-----PPPPPEE-TTS-EEE-----------S---TT-HHHHHHHHHHT--

Foldseek 3Di:
DVPVVVVVVVVVVVVVVVVVVVVVVVVVVVVVVVVVVVVVVVCCVPCVVVVVVVVVCCVVPPPPPDDFDDFDADPVRHTDDGDDDDDDDDDDPPPDPDPPVVVVVVVVVVVD